Protein AF-A0A3D3IG31-F1 (afdb_monomer_lite)

pLDDT: mean 87.11, std 8.91, range [57.31, 96.5]

Radius of gyration: 19.79 Å; chains: 1; bounding box: 44×28×69 Å

Secondary structure (DSSP, 8-state):
-HHHHHHHHHHHHHHHHHHHHHHHHHHHHHHHHHHHHHHHHHHHHHH--S-----HHHHHHHHHHHHHHHHHHHHHHHHHTT-HHHHHHHHHHHHHHHHHHHHHHHHHHHHHHHS-HHHHHHHHHHHHHHHHHHHHHHHHHHHHHHHHHTT---HHHHHHHHHHHHHHHHHHHHHHHHHHHH-

Foldseek 3Di:
DVVVVVVVVVVVVVVVVVLVVVLVVLVVVLVVVVVVLVVLLVVLLVLDDPDQDQPPLLVVLLVLLVVLLVLQVVLLVCLVVVNLVSNLVSLVVSLVSLVVSLVSLVVSLVVLVVDDPSNCVRVVVSSVVLSVLSVVLSVLSVVLSVCSVVVVSDPSSSVSSVSSSVSSVSSSVSSNVSVVSND

Sequence (183 aa):
MRNDIQIIRSRLNEKAQQQQAKRLLLRLLILSSGLLFAALLIIGMIQVKPQVEIPSIFYLGSVIIILSSAVLVAAKKAIVKDDLQIAVYLLVVSLGLGVAFGFIQLMGWSSLLATDTIGRNILLPFSAIHFSHLVVGIVFLFVVFKRLNNFQIHSKAILFTSNVFYFWHFLGLIWVAFIGVIA

Structure (mmCIF, N/CA/C/O backbone):
data_AF-A0A3D3IG31-F1
#
_entry.id   AF-A0A3D3IG31-F1
#
loop_
_atom_site.group_PDB
_atom_site.id
_atom_site.type_symbol
_atom_site.label_atom_id
_atom_site.label_alt_id
_atom_site.label_comp_id
_atom_site.label_asym_id
_atom_site.label_entity_id
_atom_site.label_seq_id
_atom_site.pdbx_PDB_ins_code
_atom_site.Cartn_x
_atom_site.Cartn_y
_atom_site.Cartn_z
_atom_site.occupancy
_atom_site.B_iso_or_equiv
_atom_site.auth_seq_id
_atom_site.auth_comp_id
_atom_site.auth_asym_id
_atom_site.auth_atom_id
_atom_site.pdbx_PDB_model_num
ATOM 1 N N . MET A 1 1 ? -17.151 -14.155 43.053 1.00 63.72 1 MET A N 1
ATOM 2 C CA . MET A 1 1 ? -16.829 -12.718 42.879 1.00 63.72 1 MET A CA 1
ATOM 3 C C . MET A 1 1 ? -15.331 -12.419 42.732 1.00 63.72 1 MET A C 1
ATOM 5 O O . MET A 1 1 ? -14.956 -11.855 41.713 1.00 63.72 1 MET A O 1
ATOM 9 N N . ARG A 1 2 ? -14.437 -12.779 43.677 1.00 72.19 2 ARG A N 1
ATOM 10 C CA . ARG A 1 2 ? -12.984 -12.468 43.563 1.00 72.19 2 ARG A CA 1
ATOM 11 C C . ARG A 1 2 ? -12.278 -13.217 42.413 1.00 72.19 2 ARG A C 1
ATOM 13 O O . ARG A 1 2 ? -11.444 -12.626 41.732 1.00 72.19 2 ARG A O 1
ATOM 20 N N . ASN A 1 3 ? -12.673 -14.467 42.155 1.00 77.56 3 ASN A N 1
ATOM 21 C CA . ASN A 1 3 ? -12.145 -15.283 41.050 1.00 77.56 3 ASN A CA 1
ATOM 22 C C . ASN A 1 3 ? -12.603 -14.769 39.676 1.00 77.56 3 ASN A C 1
ATOM 24 O O . ASN A 1 3 ? -11.808 -14.720 38.742 1.00 77.56 3 ASN A O 1
ATOM 28 N N . ASP A 1 4 ? -13.846 -14.295 39.564 1.00 82.81 4 ASP A N 1
ATOM 29 C CA . ASP A 1 4 ? -14.401 -13.780 38.304 1.00 82.81 4 ASP A CA 1
ATOM 30 C C . ASP A 1 4 ? -13.659 -12.518 37.843 1.00 82.81 4 ASP A C 1
ATOM 32 O O . ASP A 1 4 ? -13.315 -12.377 36.670 1.00 82.81 4 ASP A O 1
ATOM 36 N N . ILE A 1 5 ? -13.312 -11.630 38.784 1.00 84.38 5 ILE A N 1
ATOM 37 C CA . ILE A 1 5 ? -12.519 -10.422 38.509 1.00 84.38 5 ILE A CA 1
ATOM 38 C C . ILE A 1 5 ? -11.103 -10.785 38.035 1.00 84.38 5 ILE A C 1
ATOM 40 O O . ILE A 1 5 ? -10.577 -10.141 37.123 1.00 84.38 5 ILE A O 1
ATOM 44 N N . GLN A 1 6 ? -10.483 -11.820 38.612 1.00 86.81 6 GLN A N 1
ATOM 45 C CA . GLN A 1 6 ? -9.172 -12.299 38.163 1.00 86.81 6 GLN A CA 1
ATOM 46 C C . GLN A 1 6 ? -9.229 -12.895 36.752 1.00 86.81 6 GLN A C 1
ATOM 48 O O . GLN A 1 6 ? -8.360 -12.581 35.940 1.00 86.81 6 GLN A O 1
ATOM 53 N N . ILE A 1 7 ? -10.269 -13.672 36.429 1.00 85.44 7 ILE A N 1
ATOM 54 C CA . ILE A 1 7 ? -10.483 -14.241 35.087 1.00 85.44 7 ILE A CA 1
ATOM 55 C C . ILE A 1 7 ? -10.729 -13.135 34.053 1.00 85.44 7 ILE A C 1
ATOM 57 O O . ILE A 1 7 ? -10.186 -13.171 32.948 1.00 85.44 7 ILE A O 1
ATOM 61 N N . ILE A 1 8 ? -11.522 -12.115 34.391 1.00 86.56 8 ILE A N 1
ATOM 62 C CA . ILE A 1 8 ? -11.746 -10.973 33.495 1.00 86.56 8 ILE A CA 1
ATOM 63 C C . ILE A 1 8 ? -10.431 -10.220 33.265 1.00 86.56 8 ILE A C 1
ATOM 65 O O . ILE A 1 8 ? -10.090 -9.918 32.121 1.00 86.56 8 ILE A O 1
ATOM 69 N N . ARG A 1 9 ? -9.653 -9.957 34.324 1.00 86.00 9 ARG A N 1
ATOM 70 C CA . ARG A 1 9 ? -8.362 -9.261 34.216 1.00 86.00 9 ARG A CA 1
ATOM 71 C C . ARG A 1 9 ? -7.344 -10.056 33.392 1.00 86.00 9 ARG A C 1
ATOM 73 O O . ARG A 1 9 ? -6.663 -9.457 32.562 1.00 86.00 9 ARG A O 1
ATOM 80 N N . SER A 1 10 ? -7.263 -11.377 33.562 1.00 86.31 10 SER A N 1
ATOM 81 C CA . SER A 1 10 ? -6.360 -12.218 32.767 1.00 86.31 10 SER A CA 1
ATOM 82 C C . SER A 1 10 ? -6.750 -12.221 31.287 1.00 86.31 10 SER A C 1
ATOM 84 O O . SER A 1 10 ? -5.894 -11.965 30.445 1.00 86.31 10 SER A O 1
ATOM 86 N N . ARG A 1 11 ? -8.044 -12.363 30.960 1.00 87.56 11 ARG A N 1
ATOM 87 C CA . ARG A 1 11 ? -8.544 -12.277 29.573 1.00 87.56 11 ARG A CA 1
ATOM 88 C C . ARG A 1 11 ? -8.310 -10.904 28.939 1.00 87.56 11 ARG A C 1
ATOM 90 O O . ARG A 1 11 ? -8.029 -10.813 27.744 1.00 87.56 11 ARG A O 1
ATOM 97 N N . LEU A 1 12 ? -8.437 -9.820 29.707 1.00 86.88 12 LEU A N 1
ATOM 98 C CA . LEU A 1 12 ? -8.135 -8.467 29.226 1.00 86.88 12 LEU A CA 1
ATOM 99 C C . LEU A 1 12 ? -6.641 -8.292 28.929 1.00 86.88 12 LEU A C 1
ATOM 101 O O . LEU A 1 12 ? -6.296 -7.728 27.886 1.00 86.88 12 LEU A O 1
ATOM 105 N N . ASN A 1 13 ? -5.772 -8.805 29.803 1.00 87.88 13 ASN A N 1
ATOM 106 C CA . ASN A 1 13 ? -4.324 -8.790 29.603 1.00 87.88 13 ASN A CA 1
ATOM 107 C C . ASN A 1 13 ? -3.912 -9.639 28.395 1.00 87.88 13 ASN A C 1
ATOM 109 O O . ASN A 1 13 ? -3.136 -9.167 27.569 1.00 87.88 13 ASN A O 1
ATOM 113 N N . GLU A 1 14 ? -4.491 -10.828 28.229 1.00 86.38 14 GLU A N 1
ATOM 114 C CA . GLU A 1 14 ? -4.243 -11.700 27.077 1.00 86.38 14 GLU A CA 1
ATOM 115 C C . GLU A 1 14 ? -4.646 -11.013 25.761 1.00 86.38 14 GLU A C 1
ATOM 117 O O . GLU A 1 14 ? -3.850 -10.926 24.825 1.00 86.38 14 GLU A O 1
ATOM 122 N N . LYS A 1 15 ? -5.846 -10.412 25.700 1.00 83.75 15 LYS A N 1
ATOM 123 C CA . LYS A 1 15 ? -6.286 -9.628 24.530 1.00 83.75 15 LYS A CA 1
ATOM 124 C C . LYS A 1 15 ? -5.351 -8.451 24.240 1.00 83.75 15 LYS A C 1
ATOM 126 O O . LYS A 1 15 ? -5.091 -8.150 23.074 1.00 83.75 15 LYS A O 1
ATOM 131 N N . ALA A 1 16 ? -4.858 -7.768 25.274 1.00 81.81 16 ALA A N 1
ATOM 132 C CA . ALA A 1 16 ? -3.916 -6.664 25.117 1.00 81.81 16 ALA A CA 1
ATOM 133 C C . ALA A 1 16 ? -2.556 -7.143 24.580 1.00 81.81 16 ALA A C 1
ATOM 135 O O . ALA A 1 16 ? -2.044 -6.543 23.633 1.00 81.81 16 ALA A O 1
ATOM 136 N N . GLN A 1 17 ? -2.019 -8.245 25.109 1.00 84.19 17 GLN A N 1
ATOM 137 C CA . GLN A 1 17 ? -0.784 -8.872 24.631 1.00 84.19 17 GLN A CA 1
ATOM 138 C C . GLN A 1 17 ? -0.915 -9.336 23.177 1.00 84.19 17 GLN A C 1
ATOM 140 O O . GLN A 1 17 ? -0.072 -8.995 22.350 1.00 84.19 17 GLN A O 1
ATOM 145 N N . GLN A 1 18 ? -2.008 -10.018 22.818 1.00 83.00 18 GLN A N 1
ATOM 146 C CA . GLN A 1 18 ? -2.267 -10.437 21.436 1.00 83.00 18 GLN A CA 1
ATOM 147 C C . GLN A 1 18 ? -2.308 -9.245 20.468 1.00 83.00 18 GLN A C 1
ATOM 149 O O . GLN A 1 18 ? -1.808 -9.325 19.346 1.00 83.00 18 GLN A O 1
ATOM 154 N N . GLN A 1 19 ? -2.896 -8.119 20.875 1.00 78.62 19 GLN A N 1
ATOM 155 C CA . GLN A 1 19 ? -2.937 -6.911 20.047 1.00 78.62 19 GLN A CA 1
ATOM 156 C C . GLN A 1 19 ? -1.566 -6.243 19.911 1.00 78.62 19 GLN A C 1
ATOM 158 O O . GLN A 1 19 ? -1.211 -5.803 18.815 1.00 78.62 19 GLN A O 1
ATOM 163 N N . GLN A 1 20 ? -0.786 -6.181 20.993 1.00 82.19 20 GLN A N 1
ATOM 164 C CA . GLN A 1 20 ? 0.591 -5.687 20.953 1.00 82.19 20 GLN A CA 1
ATOM 165 C C . GLN A 1 20 ? 1.469 -6.561 20.052 1.00 82.19 20 GLN A C 1
ATOM 167 O O . GLN A 1 20 ? 2.185 -6.021 19.211 1.00 82.19 20 GLN A O 1
ATOM 172 N N . ALA A 1 21 ? 1.341 -7.886 20.148 1.00 84.69 21 ALA A N 1
ATOM 173 C CA . ALA A 1 21 ? 2.029 -8.829 19.276 1.00 84.69 21 ALA A CA 1
ATOM 174 C C . ALA A 1 21 ? 1.652 -8.603 17.804 1.00 84.69 21 ALA A C 1
ATOM 176 O O . ALA A 1 21 ? 2.531 -8.391 16.976 1.00 84.69 21 ALA A O 1
ATOM 177 N N . LYS A 1 22 ? 0.354 -8.520 17.473 1.00 81.44 22 LYS A N 1
ATOM 178 C CA . LYS A 1 22 ? -0.111 -8.216 16.103 1.00 81.44 22 LYS A CA 1
ATOM 179 C C . LYS A 1 22 ? 0.465 -6.904 15.565 1.00 81.44 22 LYS A C 1
ATOM 181 O O . LYS A 1 22 ? 0.843 -6.824 14.400 1.00 81.44 22 LYS A O 1
ATOM 186 N N . ARG A 1 23 ? 0.554 -5.872 16.408 1.00 80.00 23 ARG A N 1
ATOM 187 C CA . ARG A 1 23 ? 1.168 -4.586 16.048 1.00 80.00 23 ARG A CA 1
ATOM 188 C C . ARG A 1 23 ? 2.662 -4.725 15.773 1.00 80.00 23 ARG A C 1
ATOM 190 O O . ARG A 1 23 ? 3.144 -4.158 14.796 1.00 80.00 23 ARG A O 1
ATOM 197 N N . LEU A 1 24 ? 3.385 -5.423 16.644 1.00 87.69 24 LEU A N 1
ATOM 198 C CA . LEU A 1 24 ? 4.815 -5.655 16.480 1.00 87.69 24 LEU A CA 1
ATOM 199 C C . LEU A 1 24 ? 5.086 -6.428 15.187 1.00 87.69 24 LEU A C 1
ATOM 201 O O . LEU A 1 24 ? 5.917 -5.997 14.398 1.00 87.69 24 LEU A O 1
ATOM 205 N N . LEU A 1 25 ? 4.316 -7.485 14.922 1.00 88.56 25 LEU A N 1
ATOM 206 C CA . LEU A 1 25 ? 4.419 -8.283 13.701 1.00 88.56 25 LEU A CA 1
ATOM 207 C C . LEU A 1 25 ? 4.235 -7.439 12.434 1.00 88.56 25 LEU A C 1
ATOM 209 O O . LEU A 1 25 ? 5.041 -7.553 11.520 1.00 88.56 25 LEU A O 1
ATOM 213 N N . LEU A 1 26 ? 3.243 -6.540 12.387 1.00 85.81 26 LEU A N 1
ATOM 214 C CA . LEU A 1 26 ? 3.061 -5.640 11.237 1.00 85.81 26 LEU A CA 1
ATOM 215 C C . LEU A 1 26 ? 4.242 -4.682 11.040 1.00 85.81 26 LEU A C 1
ATOM 217 O O . LEU A 1 26 ? 4.623 -4.391 9.912 1.00 85.81 26 LEU A O 1
ATOM 221 N N . ARG A 1 27 ? 4.832 -4.180 12.128 1.00 86.50 27 ARG A N 1
ATOM 222 C CA . ARG A 1 27 ? 6.001 -3.292 12.048 1.00 86.50 27 ARG A CA 1
ATOM 223 C C . ARG A 1 27 ? 7.245 -4.032 11.584 1.00 86.50 27 ARG A C 1
ATOM 225 O O . ARG A 1 27 ? 7.977 -3.504 10.756 1.00 86.50 27 ARG A O 1
ATOM 232 N N . LEU A 1 28 ? 7.457 -5.241 12.097 1.00 90.44 28 LEU A N 1
ATOM 233 C CA . LEU A 1 28 ? 8.537 -6.113 11.652 1.00 90.44 28 LEU A CA 1
ATOM 234 C C . LEU A 1 28 ? 8.363 -6.485 10.180 1.00 90.44 28 LEU A C 1
ATOM 236 O O . LEU A 1 28 ? 9.340 -6.432 9.448 1.00 90.44 28 LEU A O 1
ATOM 240 N N . LEU A 1 29 ? 7.130 -6.759 9.738 1.00 90.50 29 LEU A N 1
ATOM 241 C CA . LEU A 1 29 ? 6.812 -6.996 8.331 1.00 90.50 29 LEU A CA 1
ATOM 242 C C . LEU A 1 29 ? 7.184 -5.791 7.455 1.00 90.50 29 LEU A C 1
ATOM 244 O O . LEU A 1 29 ? 7.832 -5.976 6.432 1.00 90.50 29 LEU A O 1
ATOM 248 N N . ILE A 1 30 ? 6.816 -4.564 7.846 1.00 89.75 30 ILE A N 1
ATOM 249 C CA . ILE A 1 30 ? 7.197 -3.349 7.099 1.00 89.75 30 ILE A CA 1
ATOM 250 C C . ILE A 1 30 ? 8.723 -3.218 7.031 1.00 89.75 30 ILE A C 1
ATOM 252 O O . ILE A 1 30 ? 9.274 -2.980 5.958 1.00 89.75 30 ILE A O 1
ATOM 256 N N . LEU A 1 31 ? 9.407 -3.394 8.165 1.00 91.88 31 LEU A N 1
ATOM 257 C CA . LEU A 1 31 ? 10.858 -3.252 8.252 1.00 91.88 31 LEU A CA 1
ATOM 258 C C . LEU A 1 31 ? 11.589 -4.281 7.379 1.00 91.88 31 LEU A C 1
ATOM 260 O O . LEU A 1 31 ? 12.455 -3.906 6.592 1.00 91.88 31 LEU A O 1
ATOM 264 N N . SER A 1 32 ? 11.231 -5.563 7.484 1.00 93.25 32 SER A N 1
ATOM 265 C CA . SER A 1 32 ? 11.859 -6.628 6.697 1.00 93.25 32 SER A CA 1
ATOM 266 C C . SER A 1 32 ? 11.562 -6.491 5.205 1.00 93.25 32 SER A C 1
ATOM 268 O O . SER A 1 32 ? 12.472 -6.643 4.393 1.00 93.25 32 SER A O 1
ATOM 270 N N . SER A 1 33 ? 10.328 -6.124 4.840 1.00 92.12 33 SER A N 1
ATOM 271 C CA . SER A 1 33 ? 9.976 -5.822 3.445 1.00 92.12 33 SER A CA 1
ATOM 272 C C . SER A 1 33 ? 10.824 -4.668 2.911 1.00 92.12 33 SER A C 1
ATOM 274 O O . SER A 1 33 ? 11.296 -4.722 1.781 1.00 92.12 33 SER A O 1
ATOM 276 N N . GLY A 1 34 ? 11.068 -3.638 3.729 1.00 92.25 34 GLY A N 1
ATOM 277 C CA . GLY A 1 34 ? 11.893 -2.488 3.352 1.00 92.25 34 GLY A CA 1
ATOM 278 C C . GLY A 1 34 ? 13.323 -2.878 3.009 1.00 92.25 34 GLY A C 1
ATOM 279 O O . GLY A 1 34 ? 13.842 -2.436 1.988 1.00 92.25 34 GLY A O 1
ATOM 280 N N . LEU A 1 35 ? 13.930 -3.757 3.808 1.00 93.56 35 LEU A N 1
ATOM 281 C CA . LEU A 1 35 ? 15.266 -4.288 3.529 1.00 93.56 35 LEU A CA 1
ATOM 282 C C . LEU A 1 35 ? 15.297 -5.100 2.227 1.00 93.56 35 LEU A C 1
ATOM 284 O O . LEU A 1 35 ? 16.213 -4.932 1.425 1.00 93.56 35 LEU A O 1
ATOM 288 N N . LEU A 1 36 ? 14.278 -5.932 1.990 1.00 93.75 36 LEU A N 1
ATOM 289 C CA . LEU A 1 36 ? 14.155 -6.714 0.759 1.00 93.75 36 LEU A CA 1
ATOM 290 C C . LEU A 1 36 ? 14.059 -5.811 -0.477 1.00 93.75 36 LEU A C 1
ATOM 292 O O . LEU A 1 36 ? 14.809 -5.994 -1.434 1.00 93.75 36 LEU A O 1
ATOM 296 N N . PHE A 1 37 ? 13.170 -4.815 -0.459 1.00 93.38 37 PHE A N 1
ATOM 297 C CA . PHE A 1 37 ? 13.003 -3.906 -1.595 1.00 93.38 37 PHE A CA 1
ATOM 298 C C . PHE A 1 37 ? 14.225 -3.012 -1.804 1.00 93.38 37 PHE A C 1
ATOM 300 O O . PHE A 1 37 ? 14.583 -2.753 -2.949 1.00 93.38 37 PHE A O 1
ATOM 307 N N . ALA A 1 38 ? 14.900 -2.587 -0.732 1.00 91.44 38 ALA A N 1
ATOM 308 C CA . ALA A 1 38 ? 16.152 -1.844 -0.834 1.00 91.44 38 ALA A CA 1
ATOM 309 C C . ALA A 1 38 ? 17.243 -2.671 -1.532 1.00 91.44 38 ALA A C 1
ATOM 311 O O . ALA A 1 38 ? 17.907 -2.163 -2.432 1.00 91.44 38 ALA A O 1
ATOM 312 N N . ALA A 1 39 ? 17.387 -3.954 -1.183 1.00 91.25 39 ALA A N 1
ATOM 313 C CA . ALA A 1 39 ? 18.335 -4.845 -1.848 1.00 91.25 39 ALA A CA 1
ATOM 314 C C . ALA A 1 39 ? 18.022 -5.006 -3.346 1.00 91.25 39 ALA A C 1
ATOM 316 O O . ALA A 1 39 ? 18.922 -4.886 -4.176 1.00 91.25 39 ALA A O 1
ATOM 317 N N . LEU A 1 40 ? 16.750 -5.213 -3.709 1.00 88.75 40 LEU A N 1
ATOM 318 C CA . LEU A 1 40 ? 16.332 -5.311 -5.114 1.00 88.75 40 LEU A CA 1
ATOM 319 C C . LEU A 1 40 ? 16.555 -4.006 -5.888 1.00 88.75 40 LEU A C 1
ATOM 321 O O . LEU A 1 40 ? 16.951 -4.047 -7.050 1.00 88.75 40 LEU A O 1
ATOM 325 N N . LEU A 1 41 ? 16.340 -2.857 -5.249 1.00 87.75 41 LEU A N 1
ATOM 326 C CA . LEU A 1 41 ? 16.574 -1.547 -5.850 1.00 87.75 41 LEU A CA 1
ATOM 327 C C . LEU A 1 41 ? 18.071 -1.313 -6.108 1.00 87.75 41 LEU A C 1
ATOM 329 O O . LEU A 1 41 ? 18.428 -0.873 -7.197 1.00 87.75 41 LEU A O 1
ATOM 333 N N . ILE A 1 42 ? 18.948 -1.683 -5.166 1.00 88.19 42 ILE A N 1
ATOM 334 C CA . ILE A 1 42 ? 20.410 -1.625 -5.350 1.00 88.19 42 ILE A CA 1
ATOM 335 C C . ILE A 1 42 ? 20.848 -2.523 -6.513 1.00 88.19 42 ILE A C 1
ATOM 337 O O . ILE A 1 42 ? 21.629 -2.096 -7.361 1.00 88.19 42 ILE A O 1
ATOM 341 N N . ILE A 1 43 ? 20.323 -3.752 -6.585 1.00 84.75 43 ILE A N 1
ATOM 342 C CA . ILE A 1 43 ? 20.598 -4.671 -7.698 1.00 84.75 43 ILE A CA 1
ATOM 343 C C . ILE A 1 43 ? 20.158 -4.048 -9.027 1.00 84.75 43 ILE A C 1
ATOM 345 O O . ILE A 1 43 ? 20.923 -4.077 -9.990 1.00 84.75 43 ILE A O 1
ATOM 349 N N . GLY A 1 44 ? 18.959 -3.458 -9.065 1.00 80.00 44 GLY A N 1
ATOM 350 C CA . GLY A 1 44 ? 18.444 -2.746 -10.230 1.00 80.00 44 GLY A CA 1
ATOM 351 C C . GLY A 1 44 ? 19.389 -1.635 -10.676 1.00 80.00 44 GLY A C 1
ATOM 352 O O . GLY A 1 44 ? 19.826 -1.661 -11.819 1.00 80.00 44 GLY A O 1
ATOM 353 N N . MET A 1 45 ? 19.782 -0.737 -9.765 1.00 80.88 45 MET A N 1
ATOM 354 C CA . MET A 1 45 ? 20.698 0.382 -10.036 1.00 80.88 45 MET A CA 1
ATOM 355 C C . MET A 1 45 ? 22.038 -0.059 -10.638 1.00 80.88 45 MET A C 1
ATOM 357 O O . MET A 1 45 ? 22.514 0.564 -11.581 1.00 80.88 45 MET A O 1
ATOM 361 N N . ILE A 1 46 ? 22.641 -1.136 -10.126 1.00 82.56 46 ILE A N 1
ATOM 362 C CA . ILE A 1 46 ? 23.919 -1.658 -10.647 1.00 82.56 46 ILE A CA 1
ATOM 363 C C . ILE A 1 46 ? 23.756 -2.215 -12.072 1.00 82.56 46 ILE A C 1
ATOM 365 O O . ILE A 1 46 ? 24.700 -2.194 -12.860 1.00 82.56 46 ILE A O 1
ATOM 369 N N . GLN A 1 47 ? 22.568 -2.722 -12.408 1.00 73.62 47 GLN A N 1
ATOM 370 C CA . GLN A 1 47 ? 22.269 -3.319 -13.709 1.00 73.62 47 GLN A CA 1
ATOM 371 C C . GLN A 1 47 ? 21.689 -2.328 -14.729 1.00 73.62 47 GLN A C 1
ATOM 373 O O . GLN A 1 47 ? 21.537 -2.703 -15.895 1.00 73.62 47 GLN A O 1
ATOM 378 N N . VAL A 1 48 ? 21.387 -1.081 -14.337 1.00 66.62 48 VAL A N 1
ATOM 379 C CA . VAL A 1 48 ? 20.900 -0.056 -15.271 1.00 66.62 48 VAL A CA 1
ATOM 380 C C . VAL A 1 48 ? 21.999 0.268 -16.292 1.00 66.62 48 VAL A C 1
ATOM 382 O O . VAL A 1 48 ? 22.970 0.967 -16.013 1.00 66.62 48 VAL A O 1
ATOM 385 N N . LYS A 1 49 ? 21.830 -0.256 -17.509 1.00 62.09 49 LYS A N 1
ATOM 386 C CA . LYS A 1 49 ? 22.434 0.267 -18.746 1.00 62.09 49 LYS A CA 1
ATOM 387 C C . LYS A 1 49 ? 21.512 1.349 -19.334 1.00 62.09 49 LYS A C 1
ATOM 389 O O . LYS A 1 49 ? 20.365 1.425 -18.907 1.00 62.09 49 LYS A O 1
ATOM 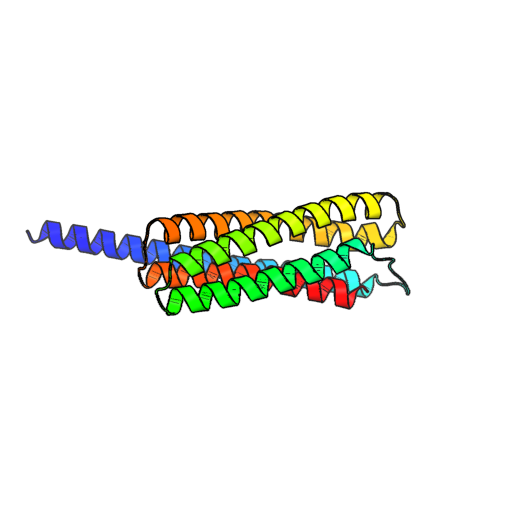394 N N . PRO A 1 50 ? 21.966 2.186 -20.290 1.00 57.31 50 PRO A N 1
ATOM 395 C CA . PRO A 1 50 ? 21.447 3.544 -20.458 1.00 57.31 50 PRO A CA 1
ATOM 396 C C . PRO A 1 50 ? 19.942 3.722 -20.670 1.00 57.31 50 PRO A C 1
ATOM 398 O O . PRO A 1 50 ? 19.484 4.833 -20.442 1.00 57.31 50 PRO A O 1
ATOM 401 N N . GLN A 1 51 ? 19.174 2.720 -21.113 1.00 61.88 51 GLN A N 1
ATOM 402 C CA . GLN A 1 51 ? 17.732 2.870 -21.337 1.00 61.88 51 GLN A CA 1
ATOM 403 C C . GLN A 1 51 ? 17.009 1.541 -21.094 1.00 61.88 51 GLN A C 1
ATOM 405 O O . GLN A 1 51 ? 16.979 0.675 -21.965 1.00 61.88 51 GLN A O 1
ATOM 410 N N . VAL A 1 52 ? 16.439 1.360 -19.899 1.00 69.00 52 VAL A N 1
ATOM 411 C CA . VAL A 1 52 ? 15.434 0.313 -19.685 1.00 69.00 52 VAL A CA 1
ATOM 412 C C . VAL A 1 52 ? 14.102 0.854 -20.191 1.00 69.00 52 VAL A C 1
ATOM 414 O O . VAL A 1 52 ? 13.560 1.798 -19.626 1.00 69.00 52 VAL A O 1
ATOM 417 N N . GLU A 1 53 ? 13.562 0.269 -21.258 1.00 77.19 53 GLU A N 1
ATOM 418 C CA . GLU A 1 53 ? 12.248 0.666 -21.764 1.00 77.19 53 GLU A CA 1
ATOM 419 C C . GLU A 1 53 ? 11.153 0.230 -20.783 1.00 77.19 53 GLU A C 1
ATOM 421 O O . GLU A 1 53 ? 10.826 -0.954 -20.665 1.00 77.19 53 GLU A O 1
ATOM 426 N N . ILE A 1 54 ? 10.580 1.193 -20.057 1.00 80.81 54 ILE A N 1
ATOM 427 C CA . ILE A 1 54 ? 9.457 0.950 -19.150 1.00 80.81 54 ILE A CA 1
ATOM 428 C C . ILE A 1 54 ? 8.145 1.073 -19.934 1.00 80.81 54 ILE A C 1
ATOM 430 O O . ILE A 1 54 ? 7.845 2.148 -20.463 1.00 80.81 54 ILE A O 1
ATOM 434 N N . PRO A 1 55 ? 7.304 0.021 -19.970 1.00 85.50 55 PRO A N 1
ATOM 435 C CA . PRO A 1 55 ? 5.976 0.112 -20.562 1.00 85.50 55 PRO A CA 1
ATOM 436 C C . PRO A 1 55 ? 5.156 1.256 -19.956 1.00 85.50 55 PRO A C 1
ATOM 438 O O . PRO A 1 55 ? 5.024 1.366 -18.734 1.00 85.50 55 PRO A O 1
ATOM 441 N N . SER A 1 56 ? 4.541 2.075 -20.814 1.00 86.94 56 SER A N 1
ATOM 442 C CA . SER A 1 56 ? 3.809 3.286 -20.410 1.00 86.94 56 SER A CA 1
ATOM 443 C C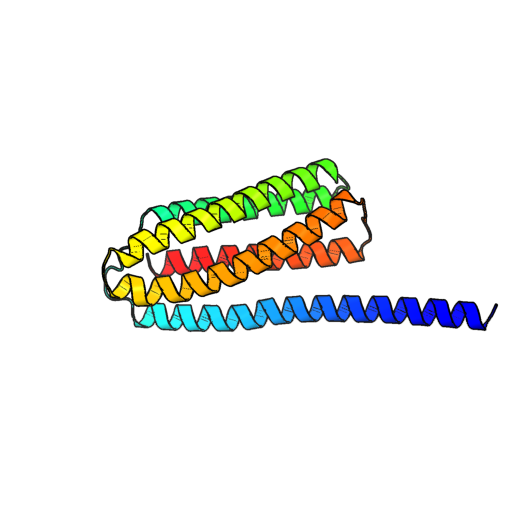 . SER A 1 56 ? 2.709 3.025 -19.367 1.00 86.94 56 SER A C 1
ATOM 445 O O . SER A 1 56 ? 2.411 3.871 -18.520 1.00 86.94 56 SER A O 1
ATOM 447 N N . ILE A 1 57 ? 2.152 1.811 -19.378 1.00 90.19 57 ILE A N 1
ATOM 448 C CA . ILE A 1 57 ? 1.138 1.328 -18.438 1.00 90.19 57 ILE A CA 1
ATOM 449 C C . ILE A 1 57 ? 1.602 1.367 -16.971 1.00 90.19 57 ILE A C 1
ATOM 451 O O . ILE A 1 57 ? 0.785 1.600 -16.080 1.00 90.19 57 ILE A O 1
ATOM 455 N N . PHE A 1 58 ? 2.904 1.235 -16.692 1.00 90.25 58 PHE A N 1
ATOM 456 C CA . PHE A 1 58 ? 3.422 1.327 -15.323 1.00 90.25 58 PHE A CA 1
ATOM 457 C C . PHE A 1 58 ? 3.392 2.756 -14.769 1.00 90.25 58 PHE A C 1
ATOM 459 O O . PHE A 1 58 ? 3.148 2.924 -13.573 1.00 90.25 58 PHE A O 1
ATOM 466 N N . TYR A 1 59 ? 3.547 3.787 -15.610 1.00 91.69 59 TYR A N 1
ATOM 467 C CA . TYR A 1 59 ? 3.378 5.179 -15.174 1.00 91.69 59 TYR A CA 1
ATOM 468 C C . TYR A 1 59 ? 1.920 5.475 -14.814 1.00 91.69 59 TYR A C 1
ATOM 470 O O . TYR A 1 59 ? 1.660 6.127 -13.801 1.00 91.69 59 TYR A O 1
ATOM 478 N N . LEU A 1 60 ? 0.961 4.925 -15.572 1.00 93.12 60 LEU A N 1
ATOM 479 C CA . LEU A 1 60 ? -0.458 4.985 -15.206 1.00 93.12 60 LEU A CA 1
ATOM 480 C C . LEU A 1 60 ? -0.700 4.315 -13.844 1.00 93.12 60 LEU A C 1
ATOM 482 O O . LEU A 1 60 ? -1.381 4.879 -12.988 1.00 93.12 60 LEU A O 1
ATOM 486 N N . GLY A 1 61 ? -0.084 3.153 -13.607 1.00 93.25 61 GLY A N 1
ATOM 487 C CA . GLY A 1 61 ? -0.112 2.482 -12.305 1.00 93.25 61 GLY A CA 1
ATOM 488 C C . GLY A 1 61 ? 0.415 3.359 -11.166 1.00 93.25 61 GLY A C 1
ATOM 489 O O . GLY A 1 61 ? -0.214 3.439 -10.109 1.00 93.25 61 GLY A O 1
ATOM 490 N N . SER A 1 62 ? 1.521 4.073 -11.388 1.00 94.00 62 SER A N 1
ATOM 491 C CA . SER A 1 62 ? 2.092 5.008 -10.411 1.00 94.00 62 SER A CA 1
ATOM 492 C C . SER A 1 62 ? 1.126 6.143 -10.054 1.00 94.00 62 SER A C 1
ATOM 494 O O . SER A 1 62 ? 0.966 6.467 -8.878 1.00 94.00 62 SER A O 1
ATOM 496 N N . VAL A 1 63 ? 0.409 6.704 -11.031 1.00 94.94 63 VAL A N 1
ATOM 497 C CA . VAL A 1 63 ? -0.628 7.716 -10.761 1.00 94.94 63 VAL A CA 1
ATOM 498 C C . VAL A 1 63 ? -1.760 7.125 -9.916 1.00 94.94 63 VAL A C 1
ATOM 500 O O . VAL A 1 63 ? -2.158 7.720 -8.913 1.00 94.94 63 VAL A O 1
ATOM 503 N N . ILE A 1 64 ? -2.244 5.927 -10.257 1.00 95.25 64 ILE A N 1
ATOM 504 C CA . ILE A 1 64 ? -3.340 5.273 -9.527 1.00 95.25 64 ILE A CA 1
ATOM 505 C C . ILE A 1 64 ? -2.963 4.971 -8.073 1.00 95.25 64 ILE A C 1
ATOM 507 O O . ILE A 1 64 ? -3.770 5.217 -7.173 1.00 95.25 64 ILE A O 1
ATOM 511 N N . ILE A 1 65 ? -1.749 4.479 -7.805 1.00 94.69 65 ILE A N 1
ATOM 512 C CA . ILE A 1 65 ? -1.340 4.153 -6.430 1.00 94.69 65 ILE A CA 1
ATOM 513 C C . ILE A 1 65 ? -1.102 5.411 -5.576 1.00 94.69 65 ILE A C 1
ATOM 515 O O . ILE A 1 65 ? -1.393 5.408 -4.374 1.00 94.69 65 ILE A O 1
ATOM 519 N N . ILE A 1 66 ? -0.654 6.515 -6.190 1.00 95.25 66 ILE A N 1
ATOM 520 C CA . ILE A 1 66 ? -0.561 7.829 -5.533 1.00 95.25 66 ILE A CA 1
ATOM 521 C C . ILE A 1 66 ? -1.960 8.334 -5.167 1.00 95.25 66 ILE A C 1
ATOM 523 O O . ILE A 1 66 ? -2.189 8.731 -4.022 1.00 95.25 66 ILE A O 1
ATOM 527 N N . LEU A 1 67 ? -2.918 8.258 -6.097 1.00 95.81 67 LEU A N 1
ATOM 528 C CA . LEU A 1 67 ? -4.310 8.634 -5.840 1.00 95.81 67 LEU A CA 1
ATOM 529 C C . LEU A 1 67 ? -4.935 7.765 -4.741 1.00 95.81 67 LEU A C 1
ATOM 531 O O . LEU A 1 67 ? -5.545 8.296 -3.815 1.00 95.81 67 LEU A O 1
ATOM 535 N N . SER A 1 68 ? -4.720 6.448 -4.777 1.00 95.81 68 SER A N 1
ATOM 536 C CA . SER A 1 68 ? -5.155 5.526 -3.718 1.00 95.81 68 SER A CA 1
ATOM 537 C C . SER A 1 68 ? -4.603 5.935 -2.350 1.00 95.81 68 SER A C 1
ATOM 539 O O . SER A 1 68 ? -5.343 5.985 -1.365 1.00 95.81 68 SER A O 1
ATOM 541 N N . SER A 1 69 ? -3.324 6.311 -2.286 1.00 94.62 69 SER A N 1
ATOM 542 C CA . SER A 1 69 ? -2.715 6.821 -1.058 1.00 94.62 69 SER A CA 1
ATOM 543 C C . SER A 1 69 ? -3.362 8.129 -0.591 1.00 94.62 69 SER A C 1
ATOM 545 O O . SER A 1 69 ? -3.692 8.259 0.587 1.00 94.62 69 SER A O 1
ATOM 547 N N . ALA A 1 70 ? -3.616 9.084 -1.484 1.00 95.06 70 ALA A N 1
ATOM 548 C CA . ALA A 1 70 ? -4.288 10.333 -1.120 1.00 95.06 70 ALA A CA 1
ATOM 549 C C . ALA A 1 70 ? -5.700 10.087 -0.549 1.00 95.06 70 ALA A C 1
ATOM 551 O O . ALA A 1 70 ? -6.072 10.667 0.477 1.00 95.06 70 ALA A O 1
ATOM 552 N N . VAL A 1 71 ? -6.453 9.163 -1.153 1.00 96.31 71 VAL A N 1
ATOM 553 C CA . VAL A 1 71 ? -7.782 8.751 -0.682 1.00 96.31 71 VAL A CA 1
ATOM 554 C C . VAL A 1 71 ? -7.715 8.142 0.725 1.00 96.31 71 VAL A C 1
ATOM 556 O O . VAL A 1 71 ? -8.524 8.500 1.582 1.00 96.31 71 VAL A O 1
ATOM 559 N N . LEU A 1 72 ? -6.727 7.292 1.029 1.00 94.00 72 LEU A N 1
ATOM 560 C CA . LEU A 1 72 ? -6.564 6.732 2.382 1.00 94.00 72 LEU A CA 1
ATOM 561 C C . LEU A 1 72 ? -6.179 7.771 3.434 1.00 94.00 72 LEU A C 1
ATOM 563 O O . LEU A 1 72 ? -6.603 7.661 4.588 1.00 94.00 72 LEU A O 1
ATOM 567 N N . VAL A 1 73 ? -5.424 8.808 3.063 1.00 94.56 73 VAL A N 1
ATOM 568 C CA . VAL A 1 73 ? -5.154 9.933 3.970 1.00 94.56 73 VAL A CA 1
ATOM 569 C C . VAL A 1 73 ? -6.458 10.652 4.323 1.00 94.56 73 VAL A C 1
ATOM 571 O O . VAL A 1 73 ? -6.679 10.980 5.493 1.00 94.56 73 VAL A O 1
ATOM 574 N N . ALA A 1 74 ? -7.351 10.855 3.350 1.00 93.81 74 ALA A N 1
ATOM 575 C CA . ALA A 1 74 ? -8.681 11.403 3.605 1.00 93.81 74 ALA A CA 1
ATOM 576 C C . ALA A 1 74 ? -9.533 10.456 4.472 1.00 93.81 74 ALA A C 1
ATOM 578 O O . ALA A 1 74 ? -10.158 10.916 5.430 1.00 93.81 74 ALA A O 1
ATOM 579 N N . ALA A 1 75 ? -9.478 9.141 4.227 1.00 92.44 75 ALA A N 1
ATOM 580 C CA . ALA A 1 75 ? -10.171 8.143 5.044 1.00 92.44 75 ALA A CA 1
ATOM 581 C C . ALA A 1 75 ? -9.716 8.207 6.508 1.00 92.44 75 ALA A C 1
ATOM 583 O O . ALA A 1 75 ? -10.537 8.233 7.420 1.00 92.44 75 ALA A O 1
ATOM 584 N N . LYS A 1 76 ? -8.404 8.327 6.753 1.00 91.31 76 LYS A N 1
ATOM 585 C CA . LYS A 1 76 ? -7.851 8.499 8.104 1.00 91.31 76 LYS A CA 1
ATOM 586 C C . LYS A 1 76 ? -8.404 9.743 8.796 1.00 91.31 76 LYS A C 1
ATOM 588 O O . LYS A 1 76 ? -8.732 9.679 9.978 1.00 91.31 76 LYS A O 1
ATOM 593 N N . LYS A 1 77 ? -8.516 10.866 8.078 1.00 91.12 77 LYS A N 1
ATOM 594 C CA . LYS A 1 77 ? -9.096 12.104 8.623 1.00 91.12 77 LYS A CA 1
ATOM 595 C C . LYS A 1 77 ? -10.573 11.923 8.980 1.00 91.12 77 LYS A C 1
ATOM 597 O O . LYS A 1 77 ? -10.975 12.394 10.038 1.00 91.12 77 LYS A O 1
ATOM 602 N N . ALA A 1 78 ? -11.348 11.228 8.147 1.00 90.31 78 ALA A N 1
ATOM 603 C CA . ALA A 1 78 ? -12.752 10.921 8.425 1.00 90.31 78 ALA A CA 1
ATOM 604 C C . ALA A 1 78 ? -12.910 10.041 9.680 1.00 90.31 78 ALA A C 1
ATOM 606 O O . ALA A 1 78 ? -13.703 10.372 10.552 1.00 90.31 78 ALA A O 1
ATOM 607 N N . ILE A 1 79 ? -12.062 9.014 9.847 1.00 88.62 79 ILE A N 1
ATOM 608 C CA . ILE A 1 79 ? -12.043 8.162 11.055 1.00 88.62 79 ILE A CA 1
ATOM 609 C C . ILE A 1 79 ? -11.775 8.983 12.322 1.00 88.62 79 ILE A C 1
ATOM 611 O O . ILE A 1 79 ? -12.410 8.758 13.344 1.00 88.62 79 ILE A O 1
ATOM 615 N N . VAL A 1 80 ? -10.828 9.925 12.277 1.00 86.19 80 VAL A N 1
ATOM 616 C CA . VAL A 1 80 ? -10.502 10.777 13.438 1.00 86.19 80 VAL A CA 1
ATOM 617 C C . VAL A 1 80 ? -11.642 11.743 13.774 1.00 86.19 80 VAL A C 1
ATOM 619 O O . VAL A 1 80 ? -11.811 12.094 14.937 1.00 86.19 80 VAL A O 1
ATOM 622 N N . LYS A 1 81 ? -12.427 12.157 12.774 1.00 87.75 81 LYS A N 1
ATOM 623 C CA . LYS A 1 81 ? -13.624 12.994 12.939 1.00 87.75 81 LYS A CA 1
ATOM 624 C C . LYS A 1 81 ? -14.885 12.203 13.310 1.00 87.75 81 LYS A C 1
ATOM 626 O O . LYS A 1 81 ? -15.950 12.802 13.373 1.00 87.75 81 LYS A O 1
ATOM 631 N N . ASP A 1 82 ? -14.762 10.895 13.528 1.00 84.56 82 ASP A N 1
ATOM 632 C CA . ASP A 1 82 ? -15.872 9.976 13.806 1.00 84.56 82 ASP A CA 1
ATOM 633 C C . ASP A 1 82 ? -16.904 9.849 12.663 1.00 84.56 82 ASP A C 1
ATOM 635 O O . ASP A 1 82 ? -17.995 9.311 12.837 1.00 84.56 82 ASP A O 1
ATOM 639 N N . ASP A 1 83 ? -16.543 10.283 11.449 1.00 88.44 83 ASP A N 1
ATOM 640 C CA . ASP A 1 83 ? -17.382 10.145 10.258 1.00 88.44 83 ASP A CA 1
ATOM 641 C C . ASP A 1 83 ? -17.108 8.805 9.564 1.00 88.44 83 ASP A C 1
ATOM 643 O O . ASP A 1 83 ? -16.318 8.680 8.618 1.00 88.44 83 ASP A O 1
ATOM 647 N N . LEU A 1 84 ? -17.736 7.757 10.097 1.00 85.25 84 LEU A N 1
ATOM 648 C CA . LEU A 1 84 ? -17.521 6.397 9.619 1.00 85.25 84 LEU A CA 1
ATOM 649 C C . LEU A 1 84 ? -18.082 6.134 8.226 1.00 85.25 84 LEU A C 1
ATOM 651 O O . LEU A 1 84 ? -17.498 5.336 7.496 1.00 85.25 84 LEU A O 1
ATOM 655 N N . GLN A 1 85 ? -19.191 6.771 7.850 1.00 87.81 85 GLN A N 1
ATOM 656 C CA . GLN A 1 85 ? -19.795 6.549 6.536 1.00 87.81 85 GLN A CA 1
ATOM 657 C C . GLN A 1 85 ? -18.850 7.038 5.438 1.00 87.81 85 GLN A C 1
ATOM 659 O O . GLN A 1 85 ? -18.536 6.286 4.510 1.00 87.81 85 GLN A O 1
ATOM 664 N N . ILE A 1 86 ? -18.305 8.249 5.598 1.00 90.88 86 ILE A N 1
ATOM 665 C CA . ILE A 1 86 ? -17.305 8.789 4.675 1.00 90.88 86 ILE A CA 1
ATOM 666 C C . ILE A 1 86 ? -16.021 7.953 4.721 1.00 90.88 86 ILE A C 1
ATOM 668 O O . ILE A 1 86 ? -15.450 7.646 3.674 1.00 90.88 86 ILE A O 1
ATOM 672 N N . ALA A 1 87 ? -15.568 7.529 5.905 1.00 90.94 87 ALA A N 1
ATOM 673 C CA . ALA A 1 87 ? -14.378 6.688 6.025 1.00 90.94 87 ALA A CA 1
ATOM 674 C C . ALA A 1 87 ? -14.513 5.348 5.281 1.00 90.94 87 ALA A C 1
ATOM 676 O O . ALA A 1 87 ? -13.580 4.932 4.591 1.00 90.94 87 ALA A O 1
ATOM 677 N N . VAL A 1 88 ? -15.664 4.679 5.405 1.00 90.94 88 VAL A N 1
ATOM 678 C CA . VAL A 1 88 ? -15.960 3.418 4.711 1.00 90.94 88 VAL A CA 1
ATOM 679 C C . VAL A 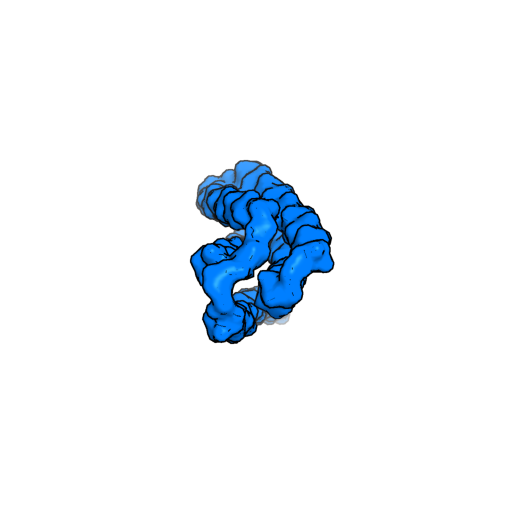1 88 ? -16.005 3.637 3.202 1.00 90.94 88 VAL A C 1
ATOM 681 O O . VAL A 1 88 ? -15.367 2.881 2.471 1.00 90.94 88 VAL A O 1
ATOM 684 N N . TYR A 1 89 ? -16.680 4.690 2.735 1.00 94.12 89 TYR A N 1
ATOM 685 C CA . TYR A 1 89 ? -16.715 5.038 1.315 1.00 94.12 89 TYR A CA 1
ATOM 686 C C . TYR A 1 89 ? -15.304 5.249 0.745 1.00 94.12 89 TYR A C 1
ATOM 688 O O . TYR A 1 89 ? -14.928 4.612 -0.240 1.00 94.12 89 TYR A O 1
ATOM 696 N N . LEU A 1 90 ? -14.477 6.066 1.404 1.00 95.19 90 LEU A N 1
ATOM 697 C CA . LEU A 1 90 ? -13.103 6.331 0.967 1.00 95.19 90 LEU A CA 1
ATOM 698 C C . LEU A 1 90 ? -12.233 5.064 0.983 1.00 95.19 90 LEU A C 1
ATOM 700 O O . LEU A 1 90 ? -11.405 4.871 0.092 1.00 95.19 90 LEU A O 1
ATOM 704 N N . LEU A 1 91 ? -12.433 4.163 1.949 1.00 93.94 91 LEU A N 1
ATOM 705 C CA . LEU A 1 91 ? -11.745 2.869 1.964 1.00 93.94 91 LEU A CA 1
ATOM 706 C C . LEU A 1 91 ? -12.118 1.993 0.773 1.00 93.94 91 LEU A C 1
ATOM 708 O O . LEU A 1 91 ? -11.231 1.382 0.180 1.00 93.94 91 LEU A O 1
ATOM 712 N N . VAL A 1 92 ? -13.402 1.939 0.413 1.00 95.12 92 VAL A N 1
ATOM 713 C CA . VAL A 1 92 ? -13.876 1.186 -0.757 1.00 95.12 92 VAL A CA 1
ATOM 714 C C . VAL A 1 92 ? -13.292 1.769 -2.041 1.00 95.12 92 VAL A C 1
ATOM 716 O O . VAL A 1 92 ? -12.787 1.014 -2.870 1.00 95.12 92 VAL A O 1
ATOM 719 N N . VAL A 1 93 ? -13.268 3.099 -2.176 1.00 96.44 93 VAL A N 1
ATOM 720 C CA . VAL A 1 93 ? -12.628 3.773 -3.317 1.00 96.44 93 VAL A CA 1
ATOM 721 C C . VAL A 1 93 ? -11.144 3.406 -3.400 1.00 96.44 93 VAL A C 1
ATOM 723 O O . VAL A 1 93 ? -10.670 3.001 -4.459 1.00 96.44 93 VAL A O 1
ATOM 726 N N . SER A 1 94 ? -10.405 3.471 -2.287 1.00 95.81 94 SER A N 1
ATOM 727 C CA . SER A 1 94 ? -8.990 3.087 -2.285 1.00 95.81 94 SER A CA 1
ATOM 728 C C . SER A 1 94 ? -8.770 1.603 -2.588 1.00 95.81 94 SER A C 1
ATOM 730 O O . SER A 1 94 ? -7.797 1.265 -3.259 1.00 95.81 94 SER A O 1
ATOM 732 N N . LEU A 1 95 ? -9.633 0.713 -2.093 1.00 94.69 95 LEU A N 1
ATOM 733 C CA . LEU A 1 95 ? -9.582 -0.713 -2.422 1.00 94.69 95 LEU A CA 1
ATOM 734 C C . LEU A 1 95 ? -9.780 -0.932 -3.924 1.00 94.69 95 LEU A C 1
ATOM 736 O O . LEU A 1 95 ? -9.004 -1.665 -4.532 1.00 94.69 95 LEU A O 1
ATOM 740 N N . GLY A 1 96 ? -10.758 -0.253 -4.530 1.00 96.31 96 GLY A N 1
ATOM 741 C CA . GLY A 1 96 ? -10.987 -0.284 -5.974 1.00 96.31 96 GLY A CA 1
ATOM 742 C C . GLY A 1 96 ? -9.767 0.185 -6.769 1.00 96.31 96 GLY A C 1
ATOM 743 O O . GLY A 1 96 ? -9.347 -0.493 -7.704 1.00 96.31 96 GLY A O 1
ATOM 744 N N . LEU A 1 97 ? -9.133 1.286 -6.350 1.00 96.50 97 LEU A N 1
ATOM 745 C CA . LEU A 1 97 ? -7.894 1.777 -6.967 1.00 96.50 97 LEU A CA 1
ATOM 746 C C . LEU A 1 97 ? -6.727 0.790 -6.805 1.00 96.50 97 LEU A C 1
ATOM 748 O O . LEU A 1 97 ? -5.962 0.589 -7.743 1.00 96.50 97 LEU A O 1
ATOM 752 N N . GLY A 1 98 ? -6.602 0.134 -5.649 1.00 95.38 98 GLY A N 1
ATOM 753 C CA . GLY A 1 98 ? -5.594 -0.905 -5.420 1.00 95.38 98 GLY A CA 1
ATOM 754 C C . GLY A 1 98 ? -5.787 -2.139 -6.305 1.00 95.38 98 GLY A C 1
ATOM 755 O O . GLY A 1 98 ? -4.820 -2.676 -6.841 1.00 95.38 98 GLY A O 1
ATOM 756 N N . VAL A 1 99 ? -7.036 -2.562 -6.509 1.00 95.75 99 VAL A N 1
ATOM 757 C CA . VAL A 1 99 ? -7.380 -3.651 -7.436 1.00 95.75 99 VAL A CA 1
ATOM 758 C C . VAL A 1 99 ? -7.095 -3.244 -8.884 1.00 95.75 99 VAL A C 1
ATOM 760 O O . VAL A 1 99 ? -6.484 -4.015 -9.620 1.00 95.75 99 VAL A O 1
ATOM 763 N N . ALA A 1 100 ? -7.461 -2.021 -9.282 1.00 96.19 100 ALA A N 1
ATOM 764 C CA . ALA A 1 100 ? -7.140 -1.480 -10.603 1.00 96.19 100 ALA A CA 1
ATOM 765 C C . ALA A 1 100 ? -5.622 -1.433 -10.848 1.00 96.19 100 ALA A C 1
ATOM 767 O O . ALA A 1 100 ? -5.153 -1.855 -11.903 1.00 96.19 100 ALA A O 1
ATOM 768 N N . PHE A 1 101 ? -4.842 -1.006 -9.851 1.00 96.12 101 PHE A N 1
ATOM 769 C CA . PHE A 1 101 ? -3.383 -1.075 -9.893 1.00 96.12 101 PHE A CA 1
ATOM 770 C C . PHE A 1 101 ? -2.887 -2.516 -10.086 1.00 96.12 101 PHE A C 1
ATOM 772 O O . PHE A 1 101 ? -2.007 -2.750 -10.908 1.00 96.12 101 PHE A O 1
ATOM 779 N N . GLY A 1 102 ? -3.489 -3.492 -9.402 1.00 95.19 102 GLY A N 1
ATOM 780 C CA . GLY A 1 102 ? -3.189 -4.909 -9.606 1.00 95.19 102 GLY A CA 1
ATOM 781 C C . GLY A 1 102 ? -3.411 -5.374 -11.051 1.00 95.19 102 GLY A C 1
ATOM 782 O O . GLY A 1 102 ? -2.537 -6.022 -11.621 1.00 95.19 102 GLY A O 1
ATOM 783 N N . PHE A 1 103 ? -4.526 -4.997 -11.683 1.00 95.44 103 PHE A N 1
ATOM 784 C CA . PHE A 1 103 ? -4.771 -5.314 -13.097 1.00 95.44 103 PHE A CA 1
ATOM 785 C C . PHE A 1 103 ? -3.742 -4.671 -14.034 1.00 95.44 103 PHE A C 1
ATOM 787 O O . PHE A 1 103 ? -3.255 -5.328 -14.952 1.00 95.44 103 PHE A O 1
ATOM 794 N N . ILE A 1 104 ? -3.356 -3.422 -13.768 1.00 94.38 104 ILE A N 1
ATOM 795 C CA . ILE A 1 104 ? -2.305 -2.725 -14.520 1.00 94.38 104 ILE A CA 1
ATOM 796 C C . ILE A 1 104 ? -0.967 -3.463 -14.421 1.00 94.38 104 ILE A C 1
ATOM 798 O O . ILE A 1 104 ? -0.278 -3.577 -15.431 1.00 94.38 104 ILE A O 1
ATOM 802 N N . GLN A 1 105 ? -0.608 -4.002 -13.248 1.00 93.50 105 GLN A N 1
ATOM 803 C CA . GLN A 1 105 ? 0.612 -4.807 -13.095 1.00 93.50 105 GLN A CA 1
ATOM 804 C C . GLN A 1 105 ? 0.577 -6.050 -13.986 1.00 93.50 105 GLN A C 1
ATOM 806 O O . GLN A 1 105 ? 1.534 -6.307 -14.711 1.00 93.50 105 GLN A O 1
ATOM 811 N N . LEU A 1 106 ? -0.545 -6.776 -13.998 1.00 93.00 106 LEU A N 1
ATOM 812 C CA . LEU A 1 106 ? -0.710 -7.967 -14.837 1.00 93.00 106 LEU A CA 1
ATOM 813 C C . LEU A 1 106 ? -0.598 -7.633 -16.332 1.00 93.00 106 LEU A C 1
ATOM 815 O O . LEU A 1 106 ? 0.078 -8.343 -17.078 1.00 93.00 106 LEU A O 1
ATOM 819 N N . MET A 1 107 ? -1.207 -6.527 -16.768 1.00 92.06 107 MET A N 1
ATOM 820 C CA . MET A 1 107 ? -1.063 -6.040 -18.143 1.00 92.06 107 MET A CA 1
ATOM 821 C C . MET A 1 107 ? 0.388 -5.643 -18.443 1.00 92.06 107 MET A C 1
ATOM 823 O O . MET A 1 107 ? 0.933 -6.038 -19.471 1.00 92.06 107 MET A O 1
ATOM 827 N N . GLY A 1 108 ? 1.049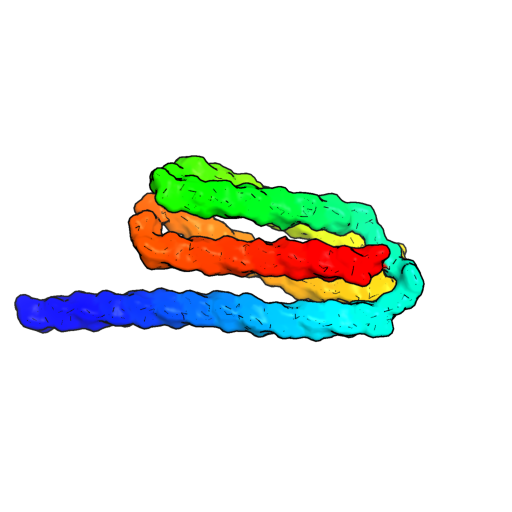 -4.934 -17.527 1.00 90.06 108 GLY A N 1
ATOM 828 C CA . GLY A 1 108 ? 2.454 -4.561 -17.657 1.00 90.06 108 GLY A CA 1
ATOM 829 C C . GLY A 1 108 ? 3.388 -5.767 -17.763 1.00 90.06 108 GLY A C 1
ATOM 830 O O . GLY A 1 108 ? 4.323 -5.740 -18.559 1.00 90.06 108 GLY A O 1
ATOM 831 N N . TRP A 1 109 ? 3.115 -6.861 -17.044 1.00 90.44 109 TRP A N 1
ATOM 832 C CA . TRP A 1 109 ? 3.876 -8.109 -17.177 1.00 90.44 109 TRP A CA 1
ATOM 833 C C . TRP A 1 109 ? 3.742 -8.713 -18.566 1.00 90.44 109 TRP A C 1
ATOM 835 O O . TRP A 1 109 ? 4.744 -9.143 -19.130 1.00 90.44 109 TRP A O 1
ATOM 845 N N . SER A 1 110 ? 2.539 -8.701 -19.147 1.00 87.38 110 SER A N 1
ATOM 846 C CA . SER A 1 110 ? 2.344 -9.191 -20.516 1.00 87.38 110 SER A CA 1
ATOM 847 C C . SER A 1 110 ? 3.178 -8.402 -21.534 1.00 87.38 110 SER A C 1
ATOM 849 O O . SER A 1 110 ? 3.785 -9.000 -22.417 1.00 87.38 110 SER A O 1
ATOM 851 N N . SER A 1 111 ? 3.301 -7.081 -21.352 1.00 85.69 111 SER A N 1
ATOM 852 C CA . SER A 1 111 ? 4.165 -6.232 -22.179 1.00 85.69 111 SER A CA 1
ATOM 853 C C . SER A 1 111 ? 5.654 -6.496 -21.932 1.00 85.69 111 SER A C 1
ATOM 855 O O . SER A 1 111 ? 6.414 -6.598 -22.885 1.00 85.69 111 SER A O 1
ATOM 857 N N . LEU A 1 112 ? 6.083 -6.677 -20.677 1.00 83.94 112 LEU A N 1
ATOM 858 C CA . LEU A 1 112 ? 7.484 -6.990 -20.346 1.00 83.94 112 LEU A CA 1
ATOM 859 C C . LEU A 1 112 ? 7.939 -8.350 -20.881 1.00 83.94 112 LEU A C 1
ATOM 861 O O . LEU A 1 112 ? 9.111 -8.526 -21.198 1.00 83.94 112 LEU A O 1
ATOM 865 N N . LEU A 1 113 ? 7.034 -9.326 -20.964 1.00 82.56 113 LEU A N 1
ATOM 866 C CA . LEU A 1 113 ? 7.338 -10.635 -21.541 1.00 82.56 113 LEU A CA 1
ATOM 867 C C . LEU A 1 113 ? 7.517 -10.576 -23.064 1.00 82.56 113 LEU A C 1
ATOM 869 O O . LEU A 1 113 ? 8.189 -11.448 -23.614 1.00 82.56 113 LEU A O 1
ATOM 873 N N . ALA A 1 114 ? 6.941 -9.565 -23.718 1.00 79.31 114 ALA A N 1
ATOM 874 C CA . ALA A 1 114 ? 7.027 -9.349 -25.159 1.00 79.31 114 ALA A CA 1
ATOM 875 C C . ALA A 1 114 ? 8.236 -8.491 -25.594 1.00 79.31 114 ALA A C 1
ATOM 877 O O . ALA A 1 114 ? 8.571 -8.493 -26.777 1.00 79.31 114 ALA A O 1
ATOM 878 N N . THR A 1 115 ? 8.890 -7.784 -24.665 1.00 67.31 115 THR A N 1
ATOM 879 C CA . THR A 1 115 ? 9.979 -6.817 -24.928 1.00 67.31 115 THR A CA 1
ATOM 880 C C . THR A 1 115 ? 11.333 -7.303 -24.359 1.00 67.31 115 THR A C 1
ATOM 882 O O . THR A 1 115 ? 11.455 -8.433 -23.884 1.00 67.31 115 THR A O 1
ATOM 885 N N . ASP A 1 116 ? 12.375 -6.469 -24.469 1.00 64.62 116 ASP A N 1
ATOM 886 C CA . ASP A 1 116 ? 13.784 -6.728 -24.148 1.00 64.62 116 ASP A CA 1
ATOM 887 C C . ASP A 1 116 ? 14.055 -7.446 -22.805 1.00 64.62 116 ASP A C 1
ATOM 889 O O . ASP A 1 116 ? 13.412 -7.258 -21.769 1.00 64.62 116 ASP A O 1
ATOM 893 N N . THR A 1 117 ? 15.101 -8.270 -22.836 1.00 71.06 117 THR A N 1
ATOM 894 C CA . THR A 1 117 ? 15.548 -9.166 -21.770 1.00 71.06 117 THR A CA 1
ATOM 895 C C . THR A 1 117 ? 15.998 -8.449 -20.495 1.00 71.06 117 THR A C 1
ATOM 897 O O . THR A 1 117 ? 15.825 -9.005 -19.410 1.00 71.06 117 THR A O 1
ATOM 900 N N . ILE A 1 118 ? 16.534 -7.227 -20.586 1.00 70.44 118 ILE A N 1
ATOM 901 C CA . ILE A 1 118 ? 17.097 -6.507 -19.431 1.00 70.44 118 ILE A CA 1
ATOM 902 C C . ILE A 1 118 ? 15.986 -5.932 -18.548 1.00 70.44 118 ILE A C 1
ATOM 904 O O . ILE A 1 118 ? 15.968 -6.183 -17.341 1.00 70.44 118 ILE A O 1
ATOM 908 N N . GLY A 1 119 ? 15.017 -5.229 -19.146 1.00 72.25 119 GLY A N 1
ATOM 909 C CA . GLY A 1 119 ? 13.862 -4.696 -18.419 1.00 72.25 119 GLY A CA 1
ATOM 910 C C . GLY A 1 119 ? 13.066 -5.802 -17.733 1.00 72.25 119 GLY A C 1
ATOM 911 O O . GLY A 1 119 ? 12.704 -5.681 -16.563 1.00 72.25 119 GLY A O 1
ATOM 912 N N . ARG A 1 120 ? 12.906 -6.947 -18.405 1.00 80.31 120 ARG A N 1
ATOM 913 C CA . ARG A 1 120 ? 12.305 -8.141 -17.807 1.00 80.31 120 ARG A CA 1
ATOM 914 C C . ARG A 1 120 ? 13.077 -8.641 -16.582 1.00 80.31 120 ARG A C 1
ATOM 916 O O . ARG A 1 120 ? 12.451 -8.953 -15.577 1.00 80.31 120 ARG A O 1
ATOM 923 N N . ASN A 1 121 ? 14.406 -8.705 -16.628 1.00 82.81 121 ASN A N 1
ATOM 924 C CA . ASN A 1 121 ? 15.209 -9.258 -15.530 1.00 82.81 121 ASN A CA 1
ATOM 925 C C . ASN A 1 121 ? 15.219 -8.381 -14.266 1.00 82.81 121 ASN A C 1
ATOM 927 O O . ASN A 1 121 ? 15.433 -8.904 -13.175 1.00 82.81 121 ASN A O 1
ATOM 931 N N . ILE A 1 122 ? 14.966 -7.075 -14.398 1.00 83.44 122 ILE A N 1
ATOM 932 C CA . ILE A 1 122 ? 14.970 -6.130 -13.271 1.00 83.44 122 ILE A CA 1
ATOM 933 C C . ILE A 1 122 ? 13.543 -5.815 -12.804 1.00 83.44 122 ILE A C 1
ATOM 935 O O . ILE A 1 122 ? 13.230 -5.970 -11.620 1.00 83.44 122 ILE A O 1
ATOM 939 N N . LEU A 1 123 ? 12.655 -5.394 -13.715 1.00 87.38 123 LEU A N 1
ATOM 940 C CA . LEU A 1 123 ? 11.303 -4.960 -13.352 1.00 87.38 123 LEU A CA 1
ATOM 941 C C . LEU A 1 123 ? 10.424 -6.136 -12.931 1.00 87.38 123 LEU A C 1
ATOM 943 O O . LEU A 1 123 ? 9.644 -5.982 -11.993 1.00 87.38 123 LEU A O 1
ATOM 947 N N . LEU A 1 124 ? 10.530 -7.298 -13.588 1.00 88.81 124 LEU A N 1
ATOM 948 C CA . LEU A 1 124 ? 9.617 -8.413 -13.322 1.00 88.81 124 LEU A CA 1
ATOM 949 C C . LEU A 1 124 ? 9.790 -8.989 -11.905 1.00 88.81 124 LEU A C 1
ATOM 951 O O . LEU A 1 124 ? 8.776 -9.099 -11.218 1.00 88.81 124 LEU A O 1
ATOM 955 N N . PRO A 1 125 ? 11.005 -9.306 -11.402 1.00 90.00 125 PRO A N 1
ATOM 956 C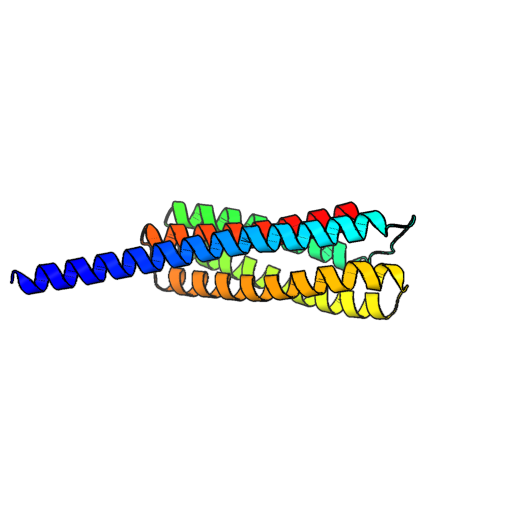 CA . PRO A 1 125 ? 11.152 -9.833 -10.043 1.00 90.00 125 PRO A CA 1
ATOM 957 C C . PRO A 1 125 ? 10.717 -8.831 -8.970 1.00 90.00 125 PRO A C 1
ATOM 959 O O . PRO A 1 125 ? 10.026 -9.204 -8.019 1.00 90.00 125 PRO A O 1
ATOM 962 N N . PHE A 1 126 ? 11.072 -7.552 -9.138 1.00 91.56 126 PHE A N 1
ATOM 963 C CA . PHE A 1 126 ? 10.655 -6.500 -8.215 1.00 91.56 126 PHE A CA 1
ATOM 964 C C . PHE A 1 126 ? 9.133 -6.346 -8.202 1.00 91.56 126 PHE A C 1
ATOM 966 O O . PHE A 1 126 ? 8.515 -6.380 -7.138 1.00 91.56 126 PHE A O 1
ATOM 973 N N . SER A 1 127 ? 8.523 -6.219 -9.382 1.00 92.50 127 SER A N 1
ATOM 974 C CA . SER A 1 127 ? 7.079 -6.057 -9.537 1.00 92.50 127 SER A CA 1
ATOM 975 C C . SER A 1 127 ? 6.305 -7.285 -9.051 1.00 92.50 127 SER A C 1
ATOM 977 O O . SER A 1 127 ? 5.281 -7.130 -8.393 1.00 92.50 127 SER A O 1
ATOM 979 N N . ALA A 1 128 ? 6.805 -8.503 -9.269 1.00 93.06 128 ALA A N 1
ATOM 980 C CA . ALA A 1 128 ? 6.175 -9.728 -8.778 1.00 93.06 128 ALA A CA 1
ATOM 981 C C . ALA A 1 128 ? 6.143 -9.793 -7.243 1.00 93.06 128 ALA A C 1
ATOM 983 O O . ALA A 1 128 ? 5.105 -10.095 -6.647 1.00 93.06 128 ALA A O 1
ATOM 984 N N . ILE A 1 129 ? 7.260 -9.467 -6.583 1.00 94.50 129 ILE A N 1
ATOM 985 C CA . ILE A 1 129 ? 7.301 -9.414 -5.117 1.00 94.50 129 ILE A CA 1
ATOM 986 C C . ILE A 1 129 ? 6.467 -8.237 -4.600 1.00 94.50 129 ILE A C 1
ATOM 988 O O . ILE A 1 129 ? 5.757 -8.370 -3.606 1.00 94.50 129 ILE A O 1
ATOM 992 N N . HIS A 1 130 ? 6.487 -7.093 -5.278 1.00 94.50 130 HIS A N 1
ATOM 993 C CA . HIS A 1 130 ? 5.623 -5.961 -4.945 1.00 94.50 130 HIS A CA 1
ATOM 994 C C . HIS A 1 130 ? 4.136 -6.327 -5.025 1.00 94.50 130 HIS A C 1
ATOM 996 O O . HIS A 1 130 ? 3.381 -6.065 -4.087 1.00 94.50 130 HIS A O 1
ATOM 1002 N N . PHE A 1 131 ? 3.734 -7.032 -6.081 1.00 95.38 131 PHE A N 1
ATOM 1003 C CA . PHE A 1 131 ? 2.372 -7.510 -6.284 1.00 95.38 131 PHE A CA 1
ATOM 1004 C C . PHE A 1 131 ? 1.934 -8.501 -5.198 1.00 95.38 131 PHE A C 1
ATOM 1006 O O . PHE A 1 131 ? 0.803 -8.428 -4.720 1.00 95.38 131 PHE A O 1
ATOM 1013 N N . SER A 1 132 ? 2.816 -9.390 -4.728 1.00 95.19 132 SER A N 1
ATOM 1014 C CA . SER A 1 132 ? 2.469 -10.279 -3.609 1.00 95.19 132 SER A CA 1
ATOM 1015 C C . SER A 1 132 ? 2.172 -9.491 -2.324 1.00 95.19 132 SER A C 1
ATOM 1017 O O . SER A 1 132 ? 1.187 -9.768 -1.635 1.00 95.19 132 SER A O 1
ATOM 1019 N N . HIS A 1 133 ? 2.943 -8.435 -2.043 1.00 95.00 133 HIS A N 1
ATOM 1020 C CA . HIS A 1 133 ? 2.690 -7.534 -0.915 1.00 95.00 133 HIS A CA 1
ATOM 1021 C C . HIS A 1 133 ? 1.430 -6.680 -1.120 1.00 95.00 133 HIS A C 1
ATOM 1023 O O . HIS A 1 133 ? 0.726 -6.400 -0.148 1.00 95.00 133 HIS A O 1
ATOM 1029 N N . LEU A 1 134 ? 1.097 -6.314 -2.363 1.00 95.50 134 LEU A N 1
ATOM 1030 C CA . LEU A 1 134 ? -0.166 -5.655 -2.708 1.00 95.50 134 LEU A CA 1
ATOM 1031 C C . LEU A 1 134 ? -1.359 -6.530 -2.334 1.00 95.50 134 LEU A C 1
ATOM 1033 O O . LEU A 1 134 ? -2.279 -6.042 -1.681 1.00 95.50 134 LEU A O 1
ATOM 1037 N N . VAL A 1 135 ? -1.330 -7.821 -2.675 1.00 95.75 135 VAL A N 1
ATOM 1038 C CA . VAL A 1 135 ? -2.395 -8.766 -2.303 1.00 95.75 135 VAL A CA 1
ATOM 1039 C C . VAL A 1 135 ? -2.556 -8.826 -0.780 1.00 95.75 135 VAL A C 1
ATOM 1041 O O . VAL A 1 135 ? -3.675 -8.712 -0.275 1.00 95.75 135 VAL A O 1
ATOM 1044 N N . VAL A 1 136 ? -1.451 -8.908 -0.028 1.00 94.38 136 VAL A N 1
ATOM 1045 C CA . VAL A 1 136 ? -1.478 -8.847 1.447 1.00 94.38 136 VAL A CA 1
ATOM 1046 C C . VAL A 1 136 ? -2.084 -7.526 1.941 1.00 94.38 136 VAL A C 1
ATOM 1048 O O . VAL A 1 136 ? -2.923 -7.521 2.845 1.00 94.38 136 VAL A O 1
ATOM 1051 N N . GLY A 1 137 ? -1.716 -6.403 1.321 1.00 93.94 137 GLY A N 1
ATOM 1052 C CA . GLY A 1 137 ? -2.268 -5.084 1.623 1.00 93.94 137 GLY A CA 1
ATOM 1053 C C . GLY A 1 137 ? -3.774 -4.999 1.386 1.00 93.94 137 GLY A C 1
ATOM 1054 O O . GLY A 1 137 ? -4.493 -4.470 2.234 1.00 93.94 137 GLY A O 1
ATOM 1055 N N . ILE A 1 138 ? -4.264 -5.567 0.280 1.00 95.19 138 ILE A N 1
ATOM 1056 C CA . ILE A 1 138 ? -5.691 -5.602 -0.067 1.00 95.19 138 ILE A CA 1
ATOM 1057 C C . ILE A 1 138 ? -6.456 -6.398 0.991 1.00 95.19 138 ILE A C 1
ATOM 1059 O O . ILE A 1 138 ? -7.485 -5.938 1.487 1.00 95.19 138 ILE A O 1
ATOM 1063 N N . VAL A 1 139 ? -5.924 -7.550 1.414 1.00 95.00 139 VAL A N 1
ATOM 1064 C CA . VAL A 1 139 ? -6.515 -8.353 2.494 1.00 95.00 139 VAL A CA 1
ATOM 1065 C C . VAL A 1 139 ? -6.583 -7.554 3.799 1.00 95.00 139 VAL A C 1
ATOM 1067 O O . VAL A 1 139 ? -7.625 -7.540 4.459 1.00 95.00 139 VAL A O 1
ATOM 1070 N N . PHE A 1 140 ? -5.520 -6.838 4.179 1.00 93.19 140 PHE A N 1
ATOM 1071 C CA . PHE A 1 140 ? -5.536 -6.011 5.389 1.00 93.19 140 PHE A CA 1
ATOM 1072 C C . PHE A 1 140 ? -6.514 -4.836 5.308 1.00 93.19 140 PHE A C 1
ATOM 1074 O O . PHE A 1 140 ? -7.230 -4.586 6.283 1.00 93.19 140 PHE A O 1
ATOM 1081 N N . LEU A 1 141 ? -6.602 -4.150 4.167 1.00 93.19 141 LEU A N 1
ATOM 1082 C CA . LEU A 1 141 ? -7.600 -3.100 3.952 1.00 93.19 141 LEU A CA 1
ATOM 1083 C C . LEU A 1 141 ? -9.026 -3.653 4.015 1.00 93.19 141 LEU A C 1
ATOM 1085 O O . LEU A 1 141 ? -9.893 -3.032 4.627 1.00 93.19 141 LEU A O 1
ATOM 1089 N N . PHE A 1 142 ? -9.269 -4.849 3.479 1.00 93.62 142 PHE A N 1
ATOM 1090 C CA . PHE A 1 142 ? -10.572 -5.504 3.574 1.00 93.62 142 PHE A CA 1
ATOM 1091 C C . PHE A 1 142 ? -10.944 -5.870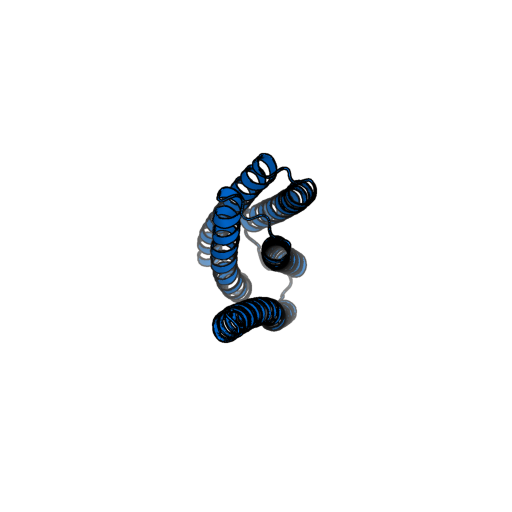 5.023 1.00 93.62 142 PHE A C 1
ATOM 1093 O O . PHE A 1 142 ? -12.091 -5.700 5.445 1.00 93.62 142 PHE A O 1
ATOM 1100 N N . VAL A 1 143 ? -9.974 -6.309 5.834 1.00 91.56 143 VAL A N 1
ATOM 1101 C CA . VAL A 1 143 ? -10.179 -6.533 7.278 1.00 91.56 143 VAL A CA 1
ATOM 1102 C C . VAL A 1 143 ? -10.520 -5.226 8.000 1.00 91.56 143 VAL A C 1
ATOM 1104 O O . VAL A 1 143 ? -11.393 -5.219 8.871 1.00 91.56 143 VAL A O 1
ATOM 1107 N N . VAL A 1 144 ? -9.860 -4.118 7.651 1.00 90.88 144 VAL A N 1
ATOM 1108 C CA . VAL A 1 144 ? -10.172 -2.783 8.187 1.00 90.88 144 VAL A CA 1
ATOM 1109 C C . VAL A 1 144 ? -11.584 -2.354 7.787 1.00 90.88 144 VAL A C 1
ATOM 1111 O O . VAL A 1 144 ? -12.350 -1.942 8.657 1.00 90.88 144 VAL A O 1
ATOM 1114 N N . PHE A 1 145 ? -11.956 -2.524 6.517 1.00 90.81 145 PHE A N 1
ATOM 1115 C CA . PHE A 1 145 ? -13.297 -2.239 6.009 1.00 90.81 145 PHE A CA 1
ATOM 1116 C C . PHE A 1 145 ? -14.377 -2.970 6.820 1.00 90.81 145 PHE A C 1
ATOM 1118 O O . PHE A 1 145 ? -15.278 -2.324 7.353 1.00 90.81 145 PHE A O 1
ATOM 1125 N N . LYS A 1 146 ? -14.240 -4.290 7.025 1.00 89.69 146 LYS A N 1
ATOM 1126 C CA . LYS A 1 146 ? -15.194 -5.067 7.840 1.00 89.69 146 LYS A CA 1
ATOM 1127 C C . LYS A 1 146 ? -15.316 -4.545 9.273 1.00 89.69 146 LYS A C 1
ATOM 1129 O O . LYS A 1 146 ? -16.401 -4.565 9.844 1.00 89.69 146 LYS A O 1
ATOM 1134 N N . ARG A 1 147 ? -14.215 -4.085 9.874 1.00 86.19 147 ARG A N 1
ATOM 1135 C CA . ARG A 1 147 ? -14.234 -3.543 11.242 1.00 86.19 147 ARG A CA 1
ATOM 1136 C C . ARG A 1 147 ? -14.925 -2.188 11.326 1.00 86.19 147 ARG A C 1
ATOM 1138 O O . ARG A 1 147 ? -15.692 -1.982 12.264 1.00 86.19 147 ARG A O 1
ATOM 1145 N N . LEU A 1 148 ? -14.666 -1.292 10.373 1.00 84.50 148 LEU A N 1
ATOM 1146 C CA . LEU A 1 148 ? -15.329 0.012 10.331 1.00 84.50 148 LEU A CA 1
ATOM 1147 C C . LEU A 1 148 ? -16.825 -0.129 10.058 1.00 84.50 148 LEU A C 1
ATOM 1149 O O . LEU A 1 148 ? -17.617 0.520 10.731 1.00 84.50 148 LEU A O 1
ATOM 1153 N N . ASN A 1 149 ? -17.210 -1.022 9.143 1.00 82.62 149 ASN A N 1
ATOM 1154 C CA . ASN A 1 149 ? -18.616 -1.268 8.826 1.00 82.62 149 ASN A CA 1
ATOM 1155 C C . ASN A 1 149 ? -19.410 -1.824 10.023 1.00 82.62 149 ASN A C 1
ATOM 1157 O O . ASN A 1 149 ? -20.607 -1.596 10.142 1.00 82.62 149 ASN A O 1
ATOM 1161 N N . ASN A 1 150 ? -18.732 -2.514 10.943 1.00 81.75 150 ASN A N 1
ATOM 1162 C CA . ASN A 1 150 ? -19.324 -3.017 12.183 1.00 81.75 150 ASN A CA 1
ATOM 1163 C C . ASN A 1 150 ? -19.264 -1.998 13.343 1.00 81.75 150 ASN A C 1
ATOM 1165 O O . ASN A 1 150 ? -19.405 -2.400 14.498 1.00 81.75 150 ASN A O 1
ATOM 1169 N N . PHE A 1 151 ? -18.998 -0.712 13.070 1.00 69.06 151 PHE A N 1
ATOM 1170 C CA . PHE A 1 151 ? -18.924 0.377 14.059 1.00 69.06 151 PHE A CA 1
ATOM 1171 C C . PHE A 1 151 ? -17.952 0.113 15.228 1.00 69.06 151 PHE A C 1
ATOM 1173 O O . PHE A 1 151 ? -18.118 0.625 16.335 1.00 69.06 151 PHE A O 1
ATOM 1180 N N . GLN A 1 152 ? -16.895 -0.680 15.014 1.00 63.06 152 GLN A N 1
ATOM 1181 C CA . GLN A 1 152 ? -15.924 -1.002 16.066 1.00 63.06 152 GLN A CA 1
ATOM 1182 C C . GLN A 1 152 ? -14.879 0.112 16.237 1.00 63.06 152 GLN A C 1
ATOM 1184 O O . GLN A 1 152 ? -13.687 -0.078 15.980 1.00 63.06 152 GLN A O 1
ATOM 1189 N N . ILE A 1 153 ? -15.321 1.282 16.705 1.00 59.19 153 ILE A N 1
ATOM 1190 C CA . ILE A 1 153 ? -14.476 2.455 16.966 1.00 59.19 153 ILE A CA 1
ATOM 1191 C C . ILE A 1 153 ? -13.919 2.367 18.385 1.00 59.19 153 ILE A C 1
ATOM 1193 O O . ILE A 1 153 ? -14.369 3.009 19.324 1.00 59.19 153 ILE A O 1
ATOM 1197 N N . HIS A 1 154 ? -12.971 1.465 18.602 1.00 62.34 154 HIS A N 1
ATOM 1198 C CA . HIS A 1 154 ? -12.193 1.460 19.842 1.00 62.34 154 HIS A CA 1
ATOM 1199 C C . HIS A 1 154 ? -10.822 2.061 19.539 1.00 62.34 154 HIS A C 1
ATOM 1201 O O . HIS A 1 154 ? -10.264 1.784 18.475 1.00 62.34 154 HIS A O 1
ATOM 1207 N N . SER A 1 155 ? -10.209 2.805 20.470 1.00 63.47 155 SER A N 1
ATOM 1208 C CA . SER A 1 155 ? -8.878 3.417 20.264 1.00 63.47 155 SER A CA 1
ATOM 1209 C C . SER A 1 155 ? -7.830 2.411 19.764 1.00 63.47 155 SER A C 1
ATOM 1211 O O . SER A 1 155 ? -6.925 2.744 19.003 1.00 63.47 155 SER A O 1
ATOM 1213 N N . LYS A 1 156 ? -7.986 1.132 20.126 1.00 64.69 156 LYS A N 1
ATOM 1214 C CA . LYS A 1 156 ? -7.131 0.029 19.667 1.00 64.69 156 LYS A CA 1
ATOM 1215 C C . LYS A 1 156 ? -7.390 -0.388 18.210 1.00 64.69 156 LYS A C 1
ATOM 1217 O O . LYS A 1 156 ? -6.444 -0.737 17.506 1.00 64.69 156 LYS A O 1
ATOM 1222 N N . ALA A 1 157 ? -8.638 -0.337 17.745 1.00 69.38 157 ALA A N 1
ATOM 1223 C CA . ALA A 1 157 ? -8.989 -0.570 16.345 1.00 69.38 157 ALA A CA 1
ATOM 1224 C C . ALA A 1 157 ? -8.437 0.550 15.449 1.00 69.38 157 ALA A C 1
ATOM 1226 O O . ALA A 1 157 ? -7.840 0.251 14.419 1.00 69.38 157 ALA A O 1
ATOM 1227 N N . ILE A 1 158 ? -8.508 1.807 15.904 1.00 78.44 158 ILE A N 1
ATOM 1228 C CA . ILE A 1 158 ? -7.921 2.970 15.214 1.00 78.44 158 ILE A CA 1
ATOM 1229 C C . ILE A 1 158 ? -6.400 2.811 15.049 1.00 78.44 158 ILE A C 1
ATOM 1231 O O . ILE A 1 158 ? -5.854 3.077 13.974 1.00 78.44 158 ILE A O 1
ATOM 1235 N N . LEU A 1 159 ? -5.705 2.325 16.085 1.00 79.50 159 LEU A N 1
ATOM 1236 C CA . LEU A 1 159 ? -4.265 2.049 16.016 1.00 79.50 159 LEU A CA 1
ATOM 1237 C C . LEU A 1 159 ? -3.926 0.952 14.996 1.00 79.50 159 LEU A C 1
ATOM 1239 O O . LEU A 1 159 ? -2.960 1.096 14.248 1.00 79.50 159 LEU A O 1
ATOM 1243 N N . PHE A 1 160 ? -4.699 -0.138 14.948 1.00 82.81 160 PHE A N 1
ATOM 1244 C CA . PHE A 1 160 ? -4.509 -1.188 13.942 1.00 82.81 160 PHE A CA 1
ATOM 1245 C C . PHE A 1 160 ? -4.736 -0.652 12.525 1.00 82.81 160 PHE A C 1
ATOM 1247 O O . PHE A 1 160 ? -3.872 -0.830 11.671 1.00 82.81 160 PHE A O 1
ATOM 1254 N N . THR A 1 161 ? -5.848 0.052 12.303 1.00 86.69 161 THR A N 1
ATOM 1255 C CA . THR A 1 161 ? -6.175 0.690 11.021 1.00 86.69 161 THR A CA 1
ATOM 1256 C C . THR A 1 161 ? -5.064 1.629 10.563 1.00 86.69 161 THR A C 1
ATOM 1258 O O . THR A 1 161 ? -4.633 1.568 9.416 1.00 86.69 161 THR A O 1
ATOM 1261 N N . SER A 1 162 ? -4.510 2.423 11.483 1.00 88.38 162 SER A N 1
ATOM 1262 C CA . SER A 1 162 ? -3.382 3.307 11.181 1.00 88.38 162 SER A CA 1
ATOM 1263 C C . SER A 1 162 ? -2.144 2.536 10.709 1.00 88.38 162 SER A C 1
ATOM 1265 O O . SER A 1 162 ? -1.511 2.958 9.748 1.00 88.38 162 SER A O 1
ATOM 1267 N N . ASN A 1 163 ? -1.807 1.396 11.327 1.00 89.19 163 ASN A N 1
ATOM 1268 C CA . ASN A 1 163 ? -0.677 0.567 10.880 1.00 89.19 163 ASN A CA 1
ATOM 1269 C C . ASN A 1 163 ? -0.905 -0.030 9.487 1.00 89.19 163 ASN A C 1
ATOM 1271 O O . ASN A 1 163 ? 0.034 -0.086 8.699 1.00 89.19 163 ASN A O 1
ATOM 1275 N N . VAL A 1 164 ? -2.136 -0.441 9.174 1.00 91.88 164 VAL A N 1
ATOM 1276 C CA . VAL A 1 164 ? -2.486 -0.924 7.830 1.00 91.88 164 VAL A CA 1
ATOM 1277 C C . VAL A 1 164 ? -2.319 0.191 6.796 1.00 91.88 164 VAL A C 1
ATOM 1279 O O . VAL A 1 164 ? -1.756 -0.048 5.732 1.00 91.88 164 VAL A O 1
ATOM 1282 N N . PHE A 1 165 ? -2.727 1.421 7.116 1.00 93.69 165 PHE A N 1
ATOM 1283 C CA . PHE A 1 165 ? -2.529 2.557 6.212 1.00 93.69 165 PHE A CA 1
ATOM 1284 C C . PHE A 1 165 ? -1.043 2.864 6.014 1.00 93.69 165 PHE A C 1
ATOM 1286 O O . PHE A 1 165 ? -0.618 3.079 4.884 1.00 93.69 165 PHE A O 1
ATOM 1293 N N . TYR A 1 166 ? -0.229 2.810 7.075 1.00 92.38 166 TYR A N 1
ATOM 1294 C CA . TYR A 1 166 ? 1.224 2.952 6.942 1.00 92.38 166 TYR A CA 1
ATOM 1295 C C . TYR A 1 166 ? 1.834 1.878 6.033 1.00 92.38 166 TYR A C 1
ATOM 1297 O O . TYR A 1 166 ? 2.658 2.218 5.191 1.00 92.38 166 TYR A O 1
ATOM 1305 N N . PHE A 1 167 ? 1.406 0.617 6.155 1.00 92.75 167 PHE A N 1
ATOM 1306 C CA . PHE A 1 167 ? 1.837 -0.461 5.257 1.00 92.75 167 PHE A CA 1
ATOM 1307 C C . PHE A 1 167 ? 1.460 -0.175 3.793 1.00 92.75 167 PHE A C 1
ATOM 1309 O O . PHE A 1 167 ? 2.297 -0.321 2.907 1.00 92.75 167 PHE A O 1
ATOM 1316 N N . TRP A 1 168 ? 0.233 0.290 3.537 1.00 95.25 168 TRP A N 1
ATOM 1317 C CA . TRP A 1 168 ? -0.217 0.628 2.183 1.00 95.25 168 TRP A CA 1
ATOM 1318 C C . TRP A 1 168 ? 0.576 1.789 1.568 1.00 95.25 168 TRP A C 1
ATOM 1320 O O . TRP A 1 168 ? 1.034 1.697 0.432 1.00 95.25 168 TRP A O 1
ATOM 1330 N N . HIS A 1 169 ? 0.794 2.865 2.330 1.00 94.50 169 HIS A N 1
ATOM 1331 C CA . HIS A 1 169 ? 1.601 3.999 1.874 1.00 94.50 169 HIS A CA 1
ATOM 1332 C C . HIS A 1 169 ? 3.054 3.610 1.621 1.00 94.50 169 HIS A C 1
ATOM 1334 O O . HIS A 1 169 ? 3.636 4.054 0.639 1.00 94.50 169 HIS A O 1
ATOM 1340 N N . PHE A 1 170 ? 3.630 2.771 2.481 1.00 94.12 170 PHE A N 1
ATOM 1341 C CA . PHE A 1 170 ? 4.970 2.226 2.292 1.00 94.12 170 PHE A CA 1
ATOM 1342 C C . PHE A 1 170 ? 5.078 1.464 0.964 1.00 94.12 170 PHE A C 1
ATOM 1344 O O . PHE A 1 170 ? 6.002 1.709 0.190 1.00 94.12 170 PHE A O 1
ATOM 1351 N N . LEU A 1 171 ? 4.097 0.609 0.663 1.00 93.50 171 LEU A N 1
ATOM 1352 C CA . LEU A 1 171 ? 4.065 -0.155 -0.578 1.00 93.50 171 LEU A CA 1
ATOM 1353 C C . LEU A 1 171 ? 3.949 0.755 -1.814 1.00 93.50 171 LEU A C 1
ATOM 1355 O O . LEU A 1 171 ? 4.662 0.553 -2.798 1.00 93.50 171 LEU A O 1
ATOM 1359 N N . GLY A 1 172 ? 3.091 1.778 -1.757 1.00 94.12 172 GLY A N 1
ATOM 1360 C CA . GLY A 1 172 ? 2.959 2.771 -2.826 1.00 94.12 172 GLY A CA 1
ATOM 1361 C C . GLY A 1 172 ? 4.219 3.621 -3.018 1.00 94.12 172 GLY A C 1
ATOM 1362 O O . GLY A 1 172 ? 4.648 3.832 -4.149 1.00 94.12 172 GLY A O 1
ATOM 1363 N N . LEU A 1 173 ? 4.850 4.061 -1.926 1.00 94.12 173 LEU A N 1
ATOM 1364 C CA . LEU A 1 173 ? 6.075 4.862 -1.963 1.00 94.12 173 LEU A CA 1
ATOM 1365 C C . LEU A 1 173 ? 7.230 4.093 -2.608 1.00 94.12 173 LEU A C 1
ATOM 1367 O O . LEU A 1 173 ? 7.920 4.639 -3.463 1.00 94.12 173 LEU A O 1
ATOM 1371 N N . ILE A 1 174 ? 7.415 2.825 -2.230 1.00 93.69 174 ILE A N 1
ATOM 1372 C CA . ILE A 1 174 ? 8.456 1.966 -2.805 1.00 93.69 174 ILE A CA 1
ATOM 1373 C C . ILE A 1 174 ? 8.246 1.761 -4.303 1.00 93.69 174 ILE A C 1
ATOM 1375 O O . ILE A 1 174 ? 9.212 1.821 -5.056 1.00 93.69 174 ILE A O 1
ATOM 1379 N N . TRP A 1 175 ? 7.001 1.554 -4.741 1.00 94.31 175 TRP A N 1
ATOM 1380 C CA . TRP A 1 175 ? 6.694 1.417 -6.165 1.00 94.31 175 TRP A CA 1
ATOM 1381 C C . TRP A 1 175 ? 7.102 2.658 -6.957 1.00 94.31 175 TRP A C 1
ATOM 1383 O O . TRP A 1 175 ? 7.820 2.564 -7.949 1.00 94.31 175 TRP A O 1
ATOM 1393 N N . VAL A 1 176 ? 6.660 3.829 -6.493 1.00 93.50 176 VAL A N 1
ATOM 1394 C CA . VAL A 1 176 ? 6.937 5.104 -7.163 1.00 93.50 176 VAL A CA 1
ATOM 1395 C C . VAL A 1 176 ? 8.435 5.403 -7.161 1.00 93.50 176 VAL A C 1
ATOM 1397 O O . VAL A 1 176 ? 8.968 5.812 -8.189 1.00 93.50 176 VAL A O 1
ATOM 1400 N N . ALA A 1 177 ? 9.124 5.154 -6.045 1.00 91.62 177 ALA A N 1
ATOM 1401 C CA . ALA A 1 177 ? 10.570 5.324 -5.950 1.00 91.62 177 ALA A CA 1
ATOM 1402 C C . ALA A 1 177 ? 11.322 4.393 -6.913 1.00 91.62 177 ALA A C 1
ATOM 1404 O O . ALA A 1 177 ? 12.243 4.836 -7.585 1.00 91.62 177 ALA A O 1
ATOM 1405 N N . PHE A 1 178 ? 10.914 3.127 -7.020 1.00 90.19 178 PHE A N 1
ATOM 1406 C CA . PHE A 1 178 ? 11.534 2.168 -7.934 1.00 90.19 178 PHE A CA 1
ATOM 1407 C C . PHE A 1 178 ? 11.360 2.567 -9.400 1.00 90.19 178 PHE A C 1
ATOM 1409 O O . PHE A 1 178 ? 12.342 2.607 -10.136 1.00 90.19 178 PHE A O 1
ATOM 1416 N N . ILE A 1 179 ? 10.137 2.923 -9.811 1.00 89.19 179 ILE A N 1
ATOM 1417 C CA . ILE A 1 179 ? 9.885 3.409 -11.173 1.00 89.19 179 ILE A CA 1
ATOM 1418 C C . ILE A 1 179 ? 10.688 4.682 -11.447 1.00 89.19 179 ILE A C 1
ATOM 1420 O O . ILE A 1 179 ? 11.295 4.778 -12.501 1.00 89.19 179 ILE A O 1
ATOM 1424 N N . GLY A 1 180 ? 10.750 5.627 -10.505 1.00 88.00 180 GLY A N 1
ATOM 1425 C CA . GLY A 1 180 ? 11.523 6.862 -10.679 1.00 88.00 180 GLY A CA 1
ATOM 1426 C C . GLY A 1 180 ? 13.044 6.675 -10.718 1.00 88.00 180 GLY A C 1
ATOM 1427 O O . GLY A 1 180 ? 13.735 7.550 -11.217 1.00 88.00 180 GLY A O 1
ATOM 1428 N N . VAL A 1 181 ? 13.569 5.569 -10.183 1.00 85.25 181 VAL A N 1
ATOM 1429 C CA . VAL A 1 181 ? 15.003 5.231 -10.227 1.00 85.25 181 VAL A CA 1
ATOM 1430 C C . VAL A 1 181 ? 15.393 4.535 -11.531 1.00 85.25 181 VAL A C 1
ATOM 1432 O O . VAL A 1 181 ? 16.539 4.644 -11.955 1.00 85.25 181 VAL A O 1
ATOM 1435 N N . ILE A 1 182 ? 14.475 3.766 -12.118 1.00 80.38 182 ILE A N 1
ATOM 1436 C CA . ILE A 1 182 ? 14.746 2.941 -13.305 1.00 80.38 182 ILE A CA 1
ATOM 1437 C C . ILE A 1 182 ? 14.307 3.627 -14.603 1.00 80.38 182 ILE A C 1
ATOM 1439 O O . ILE A 1 182 ? 14.828 3.277 -15.660 1.00 80.38 182 ILE A O 1
ATOM 1443 N N . ALA A 1 183 ? 13.351 4.558 -14.521 1.00 75.12 183 ALA A N 1
ATOM 1444 C CA . ALA A 1 183 ? 12.945 5.423 -15.629 1.00 75.12 183 ALA A CA 1
ATOM 1445 C C . ALA A 1 183 ? 14.073 6.382 -16.016 1.00 75.12 183 ALA A C 1
ATOM 1447 O O . ALA A 1 183 ? 14.236 6.594 -17.237 1.00 75.12 183 ALA A O 1
#